Protein AF-T0K7I1-F1 (afdb_monomer_lite)

Organism: NCBI:txid1346791

pLDDT: mean 89.84, std 12.6, range [37.28, 98.0]

Structure (mmCIF, N/CA/C/O backbone):
data_AF-T0K7I1-F1
#
_entry.id   AF-T0K7I1-F1
#
loop_
_atom_site.group_PDB
_atom_site.id
_a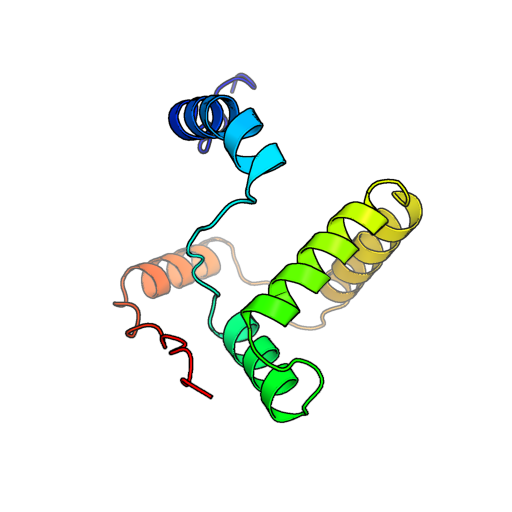tom_site.type_symbol
_atom_site.label_atom_id
_atom_site.label_alt_id
_atom_site.label_comp_id
_atom_site.label_asym_id
_atom_site.label_entity_id
_atom_site.label_seq_id
_atom_site.pdbx_PDB_ins_code
_atom_site.Cartn_x
_atom_site.Cartn_y
_atom_site.Cartn_z
_atom_site.occupancy
_atom_site.B_iso_or_equiv
_atom_site.auth_seq_id
_atom_site.auth_comp_id
_atom_site.auth_asym_id
_atom_site.auth_atom_id
_atom_site.pdbx_PDB_model_num
ATOM 1 N N . MET A 1 1 ? 28.008 14.633 -1.399 1.00 39.38 1 MET A N 1
ATOM 2 C CA . MET A 1 1 ? 26.620 14.216 -1.145 1.00 39.38 1 MET A CA 1
ATOM 3 C C . MET A 1 1 ? 26.509 14.017 0.352 1.00 39.38 1 MET A C 1
ATOM 5 O O . MET A 1 1 ? 27.076 13.060 0.856 1.00 39.38 1 MET A O 1
ATOM 9 N N . THR A 1 2 ? 25.978 15.000 1.071 1.00 37.28 2 THR A N 1
ATOM 10 C CA . THR A 1 2 ? 25.701 14.897 2.512 1.00 37.28 2 THR A CA 1
ATOM 11 C C . THR A 1 2 ? 24.356 14.201 2.698 1.00 37.28 2 THR A C 1
ATOM 13 O O . THR A 1 2 ? 23.436 14.483 1.940 1.00 37.28 2 THR A O 1
ATOM 16 N N . ASP A 1 3 ? 24.258 13.315 3.690 1.00 45.59 3 ASP A N 1
ATOM 17 C CA . ASP A 1 3 ? 23.094 12.468 4.033 1.00 45.59 3 ASP A CA 1
ATOM 18 C C . ASP A 1 3 ? 21.775 13.223 4.343 1.00 45.59 3 ASP A C 1
ATOM 20 O O . ASP A 1 3 ? 20.775 12.591 4.666 1.00 45.59 3 ASP A O 1
ATOM 24 N N . ASP A 1 4 ? 21.745 14.557 4.244 1.00 46.56 4 ASP A N 1
ATOM 25 C CA . ASP A 1 4 ? 20.649 15.417 4.726 1.00 46.56 4 ASP A CA 1
ATOM 26 C C . ASP A 1 4 ? 19.647 15.876 3.647 1.00 46.56 4 ASP A C 1
ATOM 28 O O . ASP A 1 4 ? 18.707 16.605 3.949 1.00 46.56 4 ASP A O 1
ATOM 32 N N . GLU A 1 5 ? 19.791 15.437 2.396 1.00 44.88 5 GLU A N 1
ATOM 33 C CA . GLU A 1 5 ? 18.790 15.679 1.346 1.00 44.88 5 GLU A CA 1
ATOM 34 C C . GLU A 1 5 ? 18.426 14.360 0.664 1.00 44.88 5 GLU A C 1
ATOM 36 O O . GLU A 1 5 ? 18.809 14.077 -0.473 1.00 44.88 5 GLU A O 1
ATOM 41 N N . LEU A 1 6 ? 17.669 13.520 1.376 1.00 48.34 6 LEU A N 1
ATOM 42 C CA . LEU A 1 6 ? 16.854 12.517 0.699 1.00 48.34 6 LEU A CA 1
ATOM 43 C C . LEU A 1 6 ? 15.823 13.278 -0.158 1.00 48.34 6 LEU A C 1
ATOM 45 O O . LEU A 1 6 ? 15.089 14.100 0.393 1.00 48.34 6 LEU A O 1
ATOM 49 N N . PRO A 1 7 ? 15.730 13.023 -1.476 1.00 51.91 7 PRO A N 1
ATOM 50 C CA . PRO A 1 7 ? 14.864 13.773 -2.397 1.00 51.91 7 PRO A CA 1
ATOM 51 C C . PRO A 1 7 ? 13.352 13.677 -2.099 1.00 51.91 7 PRO A C 1
ATOM 53 O O . PRO A 1 7 ? 12.570 14.350 -2.761 1.00 51.91 7 PRO A O 1
ATOM 56 N N . ASP A 1 8 ? 12.962 12.900 -1.082 1.00 60.72 8 ASP A N 1
ATOM 57 C CA . ASP A 1 8 ? 11.588 12.691 -0.615 1.00 60.72 8 ASP A CA 1
ATOM 58 C C . ASP A 1 8 ? 11.355 13.164 0.842 1.00 60.72 8 ASP A C 1
ATOM 60 O O . ASP A 1 8 ? 10.383 12.748 1.482 1.00 60.72 8 ASP A O 1
ATOM 64 N N . ASP A 1 9 ? 12.213 14.021 1.422 1.00 68.88 9 ASP A N 1
ATOM 65 C CA . ASP A 1 9 ? 11.909 14.605 2.737 1.00 68.88 9 ASP A CA 1
ATOM 66 C C . ASP A 1 9 ? 10.678 15.524 2.646 1.00 68.88 9 ASP A C 1
ATOM 68 O O . ASP A 1 9 ? 10.750 16.653 2.163 1.00 68.88 9 ASP A O 1
ATOM 72 N N . ASN A 1 10 ? 9.524 15.038 3.119 1.00 83.69 10 ASN A N 1
ATOM 73 C CA . ASN A 1 10 ? 8.268 15.792 3.145 1.00 83.69 10 ASN A CA 1
ATOM 74 C C . ASN A 1 10 ? 7.922 16.257 4.578 1.00 83.69 10 ASN A C 1
ATOM 76 O O . ASN A 1 10 ? 7.151 15.598 5.293 1.00 83.69 10 ASN A O 1
ATOM 80 N N . PRO A 1 11 ? 8.488 17.385 5.056 1.00 90.06 11 PRO A N 1
ATOM 81 C CA . PRO A 1 11 ? 8.257 17.878 6.416 1.00 90.06 11 PRO A CA 1
ATOM 82 C C . PRO A 1 11 ? 6.805 18.292 6.664 1.00 90.06 11 PRO A C 1
ATOM 84 O O . PRO A 1 11 ? 6.331 18.197 7.800 1.00 90.06 11 PRO A O 1
ATOM 87 N N . ALA A 1 12 ? 6.085 18.715 5.621 1.00 92.44 12 ALA A N 1
ATOM 88 C CA . ALA A 1 12 ? 4.680 19.095 5.719 1.00 92.44 12 ALA A CA 1
ATOM 89 C C . ALA A 1 12 ? 3.803 17.891 6.092 1.00 92.44 12 ALA A C 1
ATOM 91 O O . ALA A 1 12 ? 3.011 17.977 7.033 1.00 92.44 12 ALA A O 1
ATOM 92 N N . GLU A 1 13 ? 4.001 16.745 5.437 1.00 91.81 13 GLU A N 1
ATOM 93 C CA . GLU A 1 13 ? 3.278 15.511 5.770 1.00 91.81 13 GLU A CA 1
ATOM 94 C C . GLU A 1 13 ? 3.629 14.992 7.167 1.00 91.81 13 GLU A C 1
ATOM 96 O O . GLU A 1 13 ? 2.737 14.597 7.920 1.00 91.81 13 GLU A O 1
ATOM 101 N N . ARG A 1 14 ? 4.903 15.066 7.584 1.00 93.00 14 ARG A N 1
ATOM 102 C CA . ARG A 1 14 ? 5.288 14.691 8.959 1.00 93.00 14 ARG A CA 1
ATOM 103 C C . ARG A 1 14 ? 4.607 15.572 10.005 1.00 93.00 14 ARG A C 1
ATOM 105 O O . ARG A 1 14 ? 4.143 15.071 11.034 1.00 93.00 14 ARG A O 1
ATOM 112 N N . ALA A 1 15 ? 4.534 16.879 9.753 1.00 95.69 15 ALA A N 1
ATOM 113 C CA . ALA A 1 15 ? 3.840 17.815 10.629 1.00 95.69 15 ALA A CA 1
ATOM 114 C C . ALA A 1 15 ? 2.333 17.518 10.685 1.00 95.69 15 ALA A C 1
ATOM 116 O O . ALA A 1 15 ? 1.758 17.481 11.777 1.00 95.69 15 ALA A O 1
ATOM 117 N N . GLN A 1 16 ? 1.710 17.231 9.540 1.00 95.69 16 GLN A N 1
ATOM 118 C CA . GLN A 1 16 ? 0.304 16.842 9.464 1.00 95.69 16 GLN A CA 1
ATOM 119 C C . GLN A 1 16 ? 0.032 15.543 10.234 1.00 95.69 16 GLN A C 1
ATOM 121 O O . GLN A 1 16 ? -0.885 15.495 11.055 1.00 95.69 16 GLN A O 1
ATOM 126 N N . ALA A 1 17 ? 0.860 14.513 10.048 1.00 96.25 17 ALA A N 1
ATOM 127 C CA . ALA A 1 17 ? 0.742 13.248 10.767 1.00 96.25 17 ALA A CA 1
ATOM 128 C C . ALA A 1 17 ? 0.840 13.446 12.289 1.00 96.25 17 ALA A C 1
ATOM 130 O O . ALA A 1 17 ? 0.065 12.860 13.049 1.00 96.25 17 ALA A O 1
ATOM 131 N N . LYS A 1 18 ? 1.749 14.317 12.751 1.00 97.00 18 LYS A N 1
ATOM 132 C CA . LYS A 1 18 ? 1.856 14.679 14.172 1.00 97.00 18 LYS A CA 1
ATOM 133 C C . LYS A 1 18 ? 0.585 15.366 14.678 1.00 97.00 18 LYS A C 1
ATOM 135 O O . LYS A 1 18 ? 0.112 15.016 15.757 1.00 97.00 18 LYS A O 1
ATOM 140 N N . ALA A 1 19 ? 0.034 16.307 13.912 1.00 97.81 19 ALA A N 1
ATOM 141 C CA . ALA A 1 19 ? -1.167 17.053 14.286 1.00 97.81 19 ALA A CA 1
ATOM 142 C C . ALA A 1 19 ? -2.423 16.166 14.364 1.00 97.81 19 ALA A C 1
ATOM 144 O O . ALA A 1 19 ? -3.245 16.344 15.259 1.00 97.81 19 ALA A O 1
ATOM 145 N N . LEU A 1 20 ? -2.554 15.178 13.472 1.00 97.81 20 LEU A N 1
ATOM 146 C CA . LEU A 1 20 ? -3.721 14.289 13.409 1.00 97.81 20 LEU A CA 1
ATOM 147 C C . LEU A 1 20 ? -3.681 13.131 14.421 1.00 97.81 20 LEU A C 1
ATOM 149 O O . LEU A 1 20 ? -4.678 12.430 14.582 1.00 97.81 20 LEU A O 1
ATOM 153 N N . ARG A 1 21 ? -2.556 12.907 15.112 1.00 97.06 21 ARG A N 1
ATOM 154 C CA . ARG A 1 21 ? -2.305 11.667 15.867 1.00 97.06 21 ARG A CA 1
ATOM 155 C C . ARG A 1 21 ? -3.320 11.391 16.976 1.00 97.06 21 ARG A C 1
ATOM 157 O O . ARG A 1 21 ? -3.799 10.266 17.081 1.00 97.06 21 ARG A O 1
ATOM 164 N N . GLU A 1 22 ? -3.656 12.389 17.791 1.00 98.00 22 GLU A N 1
ATOM 165 C CA . GLU A 1 22 ? -4.614 12.206 18.894 1.00 98.00 22 GLU A CA 1
ATOM 166 C C . GLU A 1 22 ? -6.043 12.000 18.380 1.00 98.00 22 GLU A C 1
ATOM 168 O O . GLU A 1 22 ? -6.757 11.121 18.859 1.00 98.00 22 GLU A O 1
ATOM 173 N N . GLN A 1 23 ? -6.437 12.730 17.333 1.00 97.81 23 GLN A N 1
ATOM 174 C CA . GLN A 1 23 ? -7.728 12.523 16.679 1.00 97.81 23 GLN A CA 1
ATOM 175 C C . GLN A 1 23 ? -7.826 11.118 16.067 1.00 97.81 23 GLN A C 1
ATOM 177 O O . GLN A 1 23 ? -8.833 10.435 16.250 1.00 97.81 23 GLN A O 1
ATOM 182 N N . ALA A 1 24 ? -6.770 10.661 15.389 1.00 97.25 24 ALA A N 1
ATOM 183 C CA . ALA A 1 24 ? -6.719 9.336 14.781 1.00 97.25 24 ALA A CA 1
ATOM 184 C C . ALA A 1 24 ? -6.760 8.210 15.825 1.00 97.25 24 ALA A C 1
ATOM 186 O O . ALA A 1 24 ? -7.407 7.191 15.597 1.00 97.25 24 ALA A O 1
ATOM 187 N N . ARG A 1 25 ? -6.129 8.393 16.992 1.00 96.62 25 ARG A N 1
ATOM 188 C CA . ARG A 1 25 ? -6.222 7.439 18.114 1.00 96.62 25 ARG A CA 1
ATOM 189 C C . ARG A 1 25 ? -7.645 7.300 18.643 1.00 96.62 25 ARG A C 1
ATOM 191 O O . ARG A 1 25 ? -8.048 6.198 18.994 1.00 96.62 25 ARG A O 1
ATOM 198 N N . ALA A 1 26 ? -8.391 8.400 18.700 1.00 97.44 26 ALA A N 1
ATOM 199 C CA . ALA A 1 26 ? -9.754 8.401 19.220 1.00 97.44 26 ALA A CA 1
ATOM 200 C C . ALA A 1 26 ? -10.792 7.895 18.203 1.00 97.44 26 ALA A C 1
ATOM 202 O O . ALA A 1 26 ? -11.746 7.224 18.590 1.00 97.44 26 ALA A O 1
ATOM 203 N N . GLY A 1 27 ? -10.633 8.235 16.920 1.00 95.06 27 GLY A N 1
ATOM 204 C CA . GLY A 1 27 ? -11.679 8.052 15.903 1.00 95.06 27 GLY A CA 1
ATOM 205 C C . GLY A 1 27 ? -11.266 7.292 14.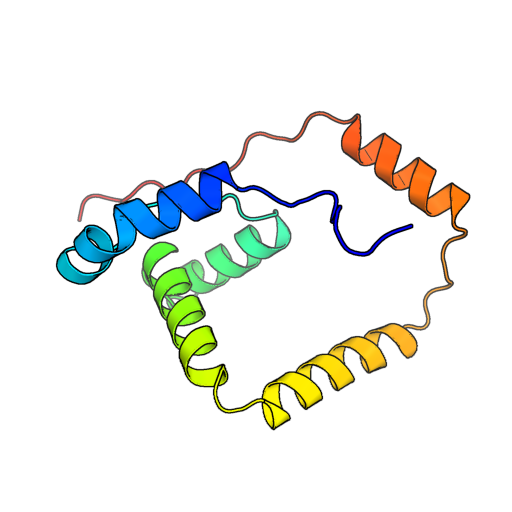643 1.00 95.06 27 GLY A C 1
ATOM 206 O O . GLY A 1 27 ? -12.072 7.176 13.721 1.00 95.06 27 GLY A O 1
ATOM 207 N N . GLY A 1 28 ? -10.032 6.791 14.577 1.00 94.12 28 GLY A N 1
ATOM 208 C CA . GLY A 1 28 ? -9.451 6.238 13.356 1.00 94.12 28 GLY A CA 1
ATOM 209 C C . GLY A 1 28 ? -9.041 7.315 12.343 1.00 94.12 28 GLY A C 1
ATOM 210 O O . GLY A 1 28 ? -9.303 8.506 12.515 1.00 94.12 28 GLY A O 1
ATOM 211 N N . LEU A 1 29 ? -8.377 6.888 11.267 1.00 94.69 29 LEU A N 1
ATOM 212 C CA . LEU A 1 29 ? -7.930 7.747 10.168 1.00 94.69 29 LEU A CA 1
ATOM 213 C C . LEU A 1 29 ? -8.641 7.339 8.875 1.00 94.69 29 LEU A C 1
ATOM 215 O O . LEU A 1 29 ? -8.636 6.166 8.507 1.00 94.69 29 LEU A O 1
ATOM 219 N N . ARG A 1 30 ? -9.226 8.311 8.171 1.00 92.88 30 ARG A N 1
ATOM 220 C CA . ARG A 1 30 ? -9.727 8.131 6.803 1.00 92.88 30 ARG A CA 1
ATOM 221 C C . ARG A 1 30 ? -8.783 8.818 5.834 1.00 92.88 30 ARG A C 1
ATOM 223 O O . ARG A 1 30 ? -8.405 9.963 6.061 1.00 92.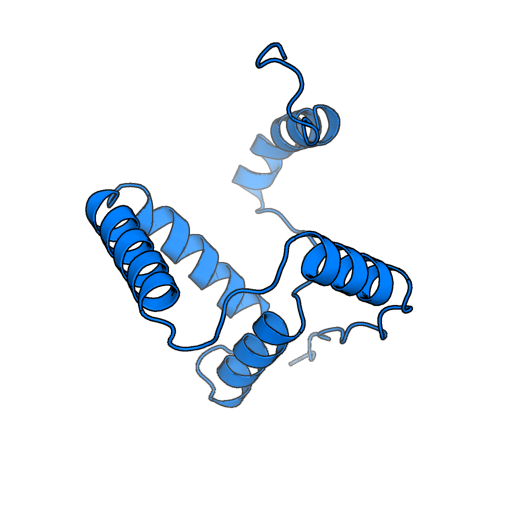88 30 ARG A O 1
ATOM 230 N N . PHE A 1 31 ? -8.447 8.122 4.762 1.00 91.75 31 PHE A N 1
ATOM 231 C CA . PHE A 1 31 ? -7.642 8.636 3.667 1.00 91.75 31 PHE A CA 1
ATOM 232 C C . PHE A 1 31 ? -7.989 7.873 2.389 1.00 91.75 31 PHE A C 1
ATOM 234 O O . PHE A 1 31 ? -8.615 6.812 2.441 1.00 91.75 31 PHE A O 1
ATOM 241 N N . GLU A 1 32 ? -7.585 8.426 1.255 1.00 89.62 32 GLU A N 1
ATOM 242 C CA . GLU A 1 32 ? -7.697 7.781 -0.047 1.00 89.62 32 GLU A CA 1
ATOM 243 C C . GLU A 1 32 ? -6.304 7.349 -0.502 1.00 89.62 32 GLU A C 1
ATOM 245 O O . GLU A 1 32 ? -5.326 8.071 -0.309 1.00 89.62 32 GLU A O 1
ATOM 250 N N . ALA A 1 33 ? -6.213 6.162 -1.094 1.00 88.38 33 ALA A N 1
ATOM 251 C CA . ALA A 1 33 ? -4.976 5.637 -1.649 1.00 88.38 33 ALA A CA 1
ATOM 252 C C . ALA A 1 33 ? -5.218 5.160 -3.078 1.00 88.38 33 ALA A C 1
ATOM 254 O O . ALA A 1 33 ? -6.203 4.477 -3.362 1.00 88.38 33 ALA A O 1
ATOM 255 N N . TYR A 1 34 ? -4.292 5.502 -3.969 1.00 90.00 34 TYR A N 1
ATOM 256 C CA . TYR A 1 34 ? -4.253 4.947 -5.313 1.00 90.00 34 TYR A CA 1
ATOM 257 C C . TYR A 1 34 ? -3.472 3.631 -5.301 1.00 90.00 34 TYR A C 1
ATOM 259 O O . TYR A 1 34 ? -2.334 3.583 -4.832 1.00 90.00 34 TYR A O 1
ATOM 267 N N . LEU A 1 35 ? -4.071 2.576 -5.853 1.00 91.62 35 LEU A N 1
ATOM 268 C CA . LEU A 1 35 ? -3.407 1.292 -6.051 1.00 91.62 35 LEU A CA 1
ATOM 269 C C . LEU A 1 35 ? -2.982 1.145 -7.518 1.00 91.62 35 LEU A C 1
ATOM 271 O O . LEU A 1 35 ? -3.824 1.284 -8.407 1.00 91.62 35 LEU A O 1
ATOM 275 N N . PRO A 1 36 ? -1.706 0.820 -7.799 1.00 91.81 36 PRO A N 1
ATOM 276 C CA . PRO A 1 36 ? -1.281 0.413 -9.132 1.00 91.81 36 PRO A CA 1
ATOM 277 C C . PRO A 1 36 ? -2.110 -0.765 -9.655 1.00 91.81 36 PRO A C 1
ATOM 279 O O . PRO A 1 36 ? -2.543 -1.614 -8.876 1.00 91.81 36 PRO A O 1
ATOM 282 N N . GLY A 1 37 ? -2.270 -0.854 -10.979 1.00 93.38 37 GLY A N 1
ATOM 283 C CA . GLY A 1 37 ? -3.183 -1.809 -11.619 1.00 93.38 37 GLY A CA 1
ATOM 284 C C . GLY A 1 37 ? -3.020 -3.262 -11.162 1.00 93.38 37 GLY A C 1
ATOM 285 O O . GLY A 1 37 ? -4.017 -3.927 -10.915 1.00 93.38 37 GLY A O 1
ATOM 286 N N . SER A 1 38 ? -1.790 -3.741 -10.951 1.00 94.31 38 SER A N 1
ATOM 287 C CA . SER A 1 38 ? -1.544 -5.105 -10.456 1.00 94.31 38 SER A CA 1
ATOM 288 C C . SER A 1 38 ? -2.021 -5.334 -9.017 1.00 94.31 38 SER A C 1
ATOM 290 O O . SER A 1 38 ? -2.490 -6.422 -8.692 1.00 94.31 38 SER A O 1
ATOM 292 N N . MET A 1 39 ? -1.916 -4.324 -8.150 1.00 94.94 39 MET A N 1
ATOM 293 C CA . MET A 1 39 ? -2.421 -4.397 -6.776 1.00 94.94 39 MET A CA 1
ATOM 294 C C . MET A 1 39 ? -3.946 -4.296 -6.753 1.00 94.94 39 MET A C 1
ATOM 296 O O . MET A 1 39 ? -4.590 -5.041 -6.020 1.00 94.94 39 MET A O 1
ATOM 300 N N . ALA A 1 40 ? -4.514 -3.405 -7.572 1.00 95.12 40 ALA A N 1
ATOM 301 C CA . ALA A 1 40 ? -5.959 -3.253 -7.708 1.00 95.12 40 ALA A CA 1
ATOM 302 C C . ALA A 1 40 ? -6.613 -4.545 -8.226 1.00 95.12 40 ALA A C 1
ATOM 304 O O . ALA A 1 40 ? -7.566 -5.024 -7.618 1.00 95.12 40 ALA A O 1
ATOM 305 N N . ASP A 1 41 ? -6.059 -5.146 -9.283 1.00 97.12 41 ASP A N 1
ATOM 306 C CA . ASP A 1 41 ? -6.522 -6.417 -9.852 1.00 97.12 41 ASP A CA 1
ATOM 307 C C . ASP A 1 41 ? -6.490 -7.551 -8.819 1.00 97.12 41 ASP A C 1
ATOM 309 O O . ASP A 1 41 ? -7.502 -8.207 -8.561 1.00 97.12 41 ASP A O 1
ATOM 313 N N . TRP A 1 42 ? -5.354 -7.724 -8.134 1.00 96.31 42 TRP A N 1
ATOM 314 C CA . TRP A 1 42 ? -5.230 -8.744 -7.096 1.00 96.31 42 TRP A CA 1
ATOM 315 C C . TRP A 1 42 ? -6.263 -8.564 -5.977 1.00 96.31 42 TRP A C 1
ATOM 317 O O . TRP A 1 42 ? -6.853 -9.553 -5.528 1.00 96.31 42 TRP A O 1
ATOM 327 N N . LEU A 1 43 ? -6.481 -7.318 -5.539 1.00 95.75 43 LEU A N 1
ATOM 328 C CA . LEU A 1 43 ? -7.397 -6.976 -4.454 1.00 95.75 43 LEU A CA 1
ATOM 329 C C . LEU A 1 43 ? -8.853 -7.258 -4.832 1.00 95.75 43 LEU A C 1
ATOM 331 O O . LEU A 1 43 ? -9.565 -7.912 -4.068 1.00 95.75 43 LEU A O 1
ATOM 335 N N . LEU A 1 44 ? -9.277 -6.823 -6.023 1.00 96.06 44 LEU A N 1
ATOM 336 C CA . LEU A 1 44 ? -10.617 -7.092 -6.550 1.00 96.06 44 LEU A CA 1
ATOM 337 C C . LEU A 1 44 ? -10.865 -8.597 -6.655 1.00 96.06 44 LEU A C 1
ATOM 339 O O . LEU A 1 44 ? -11.896 -9.085 -6.197 1.00 96.06 44 LEU A O 1
ATOM 343 N N . ALA A 1 45 ? -9.871 -9.355 -7.112 1.00 97.56 45 ALA A N 1
ATOM 344 C CA . ALA A 1 45 ? -9.973 -10.802 -7.199 1.00 97.56 45 ALA A CA 1
ATOM 345 C C . ALA A 1 45 ? -10.091 -11.492 -5.817 1.00 97.56 45 ALA A C 1
ATOM 347 O O . ALA A 1 45 ? -10.553 -12.631 -5.738 1.00 97.56 45 ALA A O 1
ATOM 348 N N . GLN A 1 46 ? -9.668 -10.866 -4.709 1.00 96.56 46 GLN A N 1
ATOM 349 C CA . GLN A 1 46 ? -9.935 -11.399 -3.362 1.00 96.56 46 GLN A CA 1
ATOM 350 C C . GLN A 1 46 ? -11.386 -11.161 -2.933 1.00 96.56 46 GLN A C 1
ATOM 352 O O . GLN A 1 46 ? -11.994 -12.039 -2.315 1.00 96.56 46 GLN A O 1
ATOM 357 N N . VAL A 1 47 ? -11.940 -9.999 -3.287 1.00 96.06 47 VAL A N 1
ATOM 358 C CA . VAL A 1 47 ? -13.342 -9.655 -3.021 1.00 96.06 47 VAL A CA 1
ATOM 359 C C . VAL A 1 47 ? -14.277 -10.554 -3.831 1.00 96.06 47 VAL A C 1
ATOM 361 O O . VAL A 1 47 ? -15.195 -11.144 -3.270 1.00 96.06 47 VAL A O 1
ATOM 364 N N . GLU A 1 48 ? -13.996 -10.765 -5.120 1.00 97.00 48 GLU A N 1
ATOM 365 C CA . GLU A 1 48 ? -14.769 -11.672 -5.983 1.00 97.00 48 GLU A CA 1
ATOM 366 C C . GLU A 1 48 ? -14.818 -13.111 -5.450 1.00 97.00 48 GLU A C 1
ATOM 368 O O . GLU A 1 48 ? -15.837 -13.790 -5.555 1.00 97.00 48 GLU A O 1
ATOM 373 N N . ARG A 1 49 ? -13.727 -13.578 -4.831 1.00 97.06 49 ARG A N 1
ATOM 374 C CA . ARG A 1 49 ? -13.645 -14.911 -4.209 1.00 97.06 49 ARG A CA 1
ATOM 375 C C . ARG A 1 49 ? -14.324 -14.986 -2.838 1.00 97.06 49 ARG A C 1
ATOM 377 O O . ARG A 1 49 ? -14.294 -16.044 -2.213 1.00 97.06 49 ARG A O 1
ATOM 384 N N . GLY A 1 50 ? -14.893 -13.884 -2.349 1.00 95.75 50 GLY A N 1
ATOM 385 C CA . GLY A 1 50 ? -15.532 -13.798 -1.037 1.00 95.75 50 GLY A CA 1
ATOM 386 C C . GLY A 1 50 ? -14.556 -13.870 0.138 1.00 95.75 50 GLY A C 1
ATOM 387 O O . GLY A 1 50 ? -14.981 -14.136 1.258 1.00 95.75 50 GLY A O 1
ATOM 388 N N . ARG A 1 51 ? -13.249 -13.660 -0.092 1.00 95.12 51 ARG A N 1
ATOM 389 C CA . ARG A 1 51 ? -12.248 -13.624 0.989 1.00 95.12 51 ARG A CA 1
ATOM 390 C C . ARG A 1 51 ? -12.366 -12.348 1.821 1.00 95.12 51 ARG A C 1
ATOM 392 O O . ARG A 1 51 ? -12.097 -12.388 3.016 1.00 95.12 51 ARG A O 1
ATOM 399 N N . PHE A 1 52 ? -12.760 -11.255 1.177 1.00 95.12 52 PHE A N 1
ATOM 400 C CA . PHE A 1 52 ? -13.096 -9.984 1.808 1.00 95.12 52 PHE A CA 1
ATOM 401 C C . PHE A 1 52 ? -14.442 -9.504 1.266 1.00 95.12 52 PHE A C 1
ATOM 403 O O . PHE A 1 52 ? -14.773 -9.747 0.105 1.00 95.12 52 PHE A O 1
ATOM 410 N N . ALA A 1 53 ? -15.217 -8.820 2.094 1.00 93.81 53 ALA A N 1
ATOM 411 C CA . ALA A 1 53 ? -16.489 -8.218 1.737 1.00 93.81 53 ALA A CA 1
ATOM 412 C C . ALA A 1 53 ? -16.316 -6.974 0.853 1.00 93.81 53 ALA A C 1
ATOM 414 O O . ALA A 1 53 ? -17.168 -6.719 0.001 1.00 93.81 53 ALA A O 1
ATOM 415 N N . ASP A 1 54 ? -15.241 -6.205 1.058 1.00 94.25 54 ASP A N 1
ATOM 416 C CA . ASP A 1 54 ? -14.879 -5.035 0.257 1.00 94.25 54 ASP A CA 1
ATOM 417 C C . ASP A 1 54 ? -13.362 -4.717 0.339 1.00 94.25 54 ASP A C 1
ATOM 419 O O . ASP A 1 54 ? -12.641 -5.290 1.165 1.00 94.25 54 ASP A O 1
ATOM 423 N N . PRO A 1 55 ? -12.841 -3.799 -0.503 1.00 93.50 55 PRO A N 1
ATOM 424 C CA . PRO A 1 55 ? -11.438 -3.386 -0.457 1.00 93.50 55 PRO A CA 1
ATOM 425 C C . PRO A 1 55 ? -10.997 -2.741 0.868 1.00 93.50 55 PRO A C 1
ATOM 427 O O . PRO A 1 55 ? -9.822 -2.829 1.216 1.00 93.50 55 PRO A O 1
ATOM 430 N N . SER A 1 56 ? -11.900 -2.089 1.612 1.00 91.81 56 SER A N 1
ATOM 431 C CA . SER A 1 56 ? -11.554 -1.446 2.890 1.00 91.81 56 SER A CA 1
ATOM 432 C C . SER A 1 56 ? -11.247 -2.485 3.969 1.00 91.81 56 SER A C 1
ATOM 434 O O . SER A 1 56 ? -10.282 -2.315 4.711 1.00 91.81 56 SER A O 1
ATOM 436 N N . GLU A 1 57 ? -12.018 -3.575 4.034 1.00 93.62 57 GLU A N 1
ATOM 437 C CA . GLU A 1 57 ? -11.739 -4.709 4.927 1.00 93.62 57 GLU A CA 1
ATOM 438 C C . GLU A 1 57 ? -10.383 -5.347 4.608 1.00 93.62 57 GLU A C 1
ATOM 440 O O . GLU A 1 57 ? -9.571 -5.590 5.503 1.00 93.62 57 GLU A O 1
ATOM 445 N N . ALA A 1 58 ? -10.110 -5.568 3.323 1.00 93.75 58 ALA A N 1
ATOM 446 C CA . ALA A 1 58 ? -8.849 -6.140 2.878 1.00 93.75 58 ALA A CA 1
ATOM 447 C C . ALA A 1 58 ? -7.648 -5.270 3.289 1.00 93.75 58 ALA A C 1
ATOM 449 O O . ALA A 1 58 ? -6.678 -5.777 3.852 1.00 93.75 58 ALA A O 1
ATOM 450 N N . VAL A 1 59 ? -7.724 -3.952 3.063 1.00 91.94 59 VAL A N 1
ATOM 451 C CA . VAL A 1 59 ? -6.668 -3.007 3.463 1.00 91.94 59 VAL A CA 1
ATOM 452 C C . VAL A 1 59 ? -6.495 -2.978 4.980 1.00 91.94 59 VAL A C 1
ATOM 454 O O . VAL A 1 59 ? -5.359 -2.997 5.450 1.00 91.94 59 VAL A O 1
ATOM 457 N N . PHE A 1 60 ? -7.586 -2.984 5.752 1.00 91.38 60 PHE A N 1
ATOM 458 C CA . PHE A 1 60 ? -7.520 -3.043 7.214 1.00 91.38 60 PHE A CA 1
ATOM 459 C C . PHE A 1 60 ? -6.720 -4.263 7.697 1.00 91.38 60 PHE A C 1
ATOM 461 O O . PHE A 1 60 ? -5.788 -4.113 8.488 1.00 91.38 60 PHE A O 1
ATOM 468 N N . LEU A 1 61 ? -7.020 -5.452 7.166 1.00 93.69 61 LEU A N 1
ATOM 469 C CA . LEU A 1 61 ? -6.327 -6.688 7.538 1.00 93.69 61 LEU A CA 1
ATOM 470 C C . LEU A 1 61 ? -4.869 -6.720 7.061 1.00 93.69 61 LEU A C 1
ATOM 472 O O . LEU A 1 61 ? -4.006 -7.233 7.769 1.00 93.69 61 LEU A O 1
ATOM 476 N N . ILE A 1 62 ? -4.565 -6.143 5.896 1.00 92.81 62 ILE A N 1
ATOM 477 C CA . ILE A 1 62 ? -3.184 -6.019 5.402 1.00 92.81 62 ILE A CA 1
ATOM 478 C C . ILE A 1 62 ? -2.357 -5.104 6.316 1.00 92.81 62 ILE A C 1
ATOM 480 O O . ILE A 1 62 ? -1.231 -5.457 6.668 1.00 92.81 62 ILE A O 1
ATOM 484 N N . VAL A 1 63 ? -2.908 -3.957 6.733 1.00 93.81 63 VAL A N 1
ATOM 485 C CA . VAL A 1 63 ? -2.239 -3.036 7.669 1.00 93.81 63 VAL A CA 1
ATOM 486 C C . VAL A 1 63 ? -2.039 -3.700 9.028 1.00 93.81 63 VAL A C 1
ATOM 488 O O . VAL A 1 63 ? -0.954 -3.603 9.598 1.00 93.81 63 VAL A O 1
ATOM 491 N N . GLN A 1 64 ? -3.046 -4.417 9.530 1.00 94.00 64 GLN A N 1
ATOM 492 C CA . GLN A 1 64 ? -2.920 -5.170 10.773 1.00 94.00 64 GLN A CA 1
ATOM 493 C C . GLN A 1 64 ? -1.804 -6.218 10.684 1.00 94.00 64 GLN A C 1
ATOM 495 O O . GLN A 1 64 ? -0.927 -6.244 11.544 1.00 94.00 64 GLN A O 1
ATOM 500 N N . ASN A 1 65 ? -1.783 -7.020 9.616 1.00 93.06 65 ASN A N 1
ATOM 501 C CA . ASN A 1 65 ? -0.736 -8.013 9.396 1.00 93.06 65 ASN A CA 1
ATOM 502 C C . ASN A 1 65 ? 0.659 -7.367 9.338 1.00 93.06 65 ASN A C 1
ATOM 504 O O . ASN A 1 65 ? 1.619 -7.920 9.863 1.00 93.06 65 ASN A O 1
ATOM 508 N N . PHE A 1 66 ? 0.783 -6.181 8.734 1.00 91.44 66 PHE A N 1
ATOM 509 C CA . PHE A 1 66 ? 2.051 -5.452 8.712 1.00 91.44 66 PHE A CA 1
ATOM 510 C C . PHE A 1 66 ? 2.523 -5.062 10.122 1.00 91.44 66 PHE A C 1
ATOM 512 O O . PHE A 1 66 ? 3.683 -5.298 10.454 1.00 91.44 66 PHE A O 1
ATOM 519 N N . ILE A 1 67 ? 1.625 -4.531 10.962 1.00 93.56 67 ILE A N 1
ATOM 520 C CA . ILE A 1 67 ? 1.919 -4.191 12.366 1.00 93.56 67 ILE A CA 1
ATOM 521 C C . ILE A 1 67 ? 2.336 -5.444 13.146 1.00 93.56 67 ILE A C 1
ATOM 523 O O . ILE A 1 67 ? 3.339 -5.434 13.855 1.00 93.56 67 ILE A O 1
ATOM 527 N N . GLU A 1 68 ? 1.593 -6.540 12.993 1.00 94.44 68 GLU A N 1
ATOM 528 C CA . GLU A 1 68 ? 1.877 -7.809 13.671 1.00 94.44 68 GLU A CA 1
ATOM 529 C C . GLU A 1 68 ? 3.217 -8.417 13.236 1.00 94.44 68 GLU A C 1
ATOM 531 O O . GLU A 1 68 ? 3.875 -9.080 14.033 1.00 94.44 68 GLU A O 1
ATOM 536 N N . MET A 1 69 ? 3.667 -8.146 12.007 1.00 93.62 69 MET A N 1
ATOM 537 C CA . MET A 1 69 ? 4.974 -8.572 11.506 1.00 93.62 69 MET A CA 1
ATOM 538 C C . MET A 1 69 ? 6.149 -7.716 12.002 1.00 93.62 69 MET A C 1
ATOM 540 O O . MET A 1 69 ? 7.279 -8.195 11.931 1.00 93.62 69 MET A O 1
ATOM 544 N N . GLU A 1 70 ? 5.952 -6.477 12.474 1.00 93.06 70 GLU A N 1
ATOM 545 C CA . GLU A 1 70 ? 7.045 -5.592 12.930 1.00 93.06 70 GLU A CA 1
ATOM 546 C C . GLU A 1 70 ? 8.004 -6.198 13.975 1.00 93.06 70 GLU A C 1
ATOM 548 O O . GLU A 1 70 ? 9.215 -5.965 13.849 1.00 93.06 70 GLU A O 1
ATOM 553 N N . PRO A 1 71 ? 7.542 -6.957 14.993 1.00 95.12 71 PRO A N 1
ATOM 554 C CA . PRO A 1 71 ? 8.443 -7.620 15.936 1.00 95.12 71 PRO A CA 1
ATOM 555 C C . PRO A 1 71 ? 9.179 -8.829 15.334 1.00 95.12 71 PRO A C 1
ATOM 557 O O . PRO A 1 71 ? 10.196 -9.249 15.882 1.00 95.12 71 PRO A O 1
ATOM 560 N N . HIS A 1 72 ? 8.710 -9.381 14.212 1.00 95.19 72 HIS A N 1
ATOM 561 C CA . HIS A 1 72 ? 9.250 -10.587 13.574 1.00 95.19 72 HIS A CA 1
ATOM 562 C C . HIS A 1 72 ? 10.222 -10.244 12.438 1.00 95.19 72 HIS A C 1
ATOM 564 O O . HIS A 1 72 ? 9.997 -10.556 11.265 1.00 95.19 72 HIS A O 1
ATOM 570 N N . ARG A 1 73 ? 11.310 -9.546 12.785 1.00 92.38 73 ARG A N 1
ATOM 571 C CA . ARG A 1 73 ? 12.305 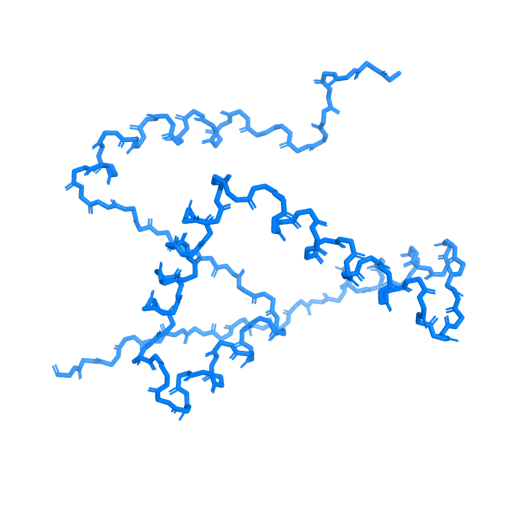-9.054 11.813 1.00 92.38 73 ARG A CA 1
ATOM 572 C C . ARG A 1 73 ? 13.003 -10.170 11.047 1.00 92.38 73 ARG A C 1
ATOM 574 O O . ARG A 1 73 ? 13.244 -10.024 9.857 1.00 92.38 73 ARG A O 1
ATOM 581 N N . ASP A 1 74 ? 13.232 -11.303 11.691 1.00 96.56 74 ASP A N 1
ATOM 582 C CA . ASP A 1 74 ? 13.778 -12.505 11.067 1.00 96.56 74 ASP A CA 1
ATOM 583 C C . ASP A 1 74 ? 12.910 -13.011 9.901 1.00 96.56 74 ASP A C 1
ATOM 585 O O . ASP A 1 74 ? 13.437 -13.356 8.842 1.00 96.56 74 ASP A O 1
ATOM 589 N N . LEU A 1 75 ? 11.582 -12.994 10.061 1.00 95.81 75 LEU A N 1
ATOM 590 C CA . LEU A 1 75 ? 10.644 -13.380 9.005 1.00 95.81 75 LEU A CA 1
ATOM 591 C C . LEU A 1 75 ? 10.597 -12.349 7.874 1.00 95.81 75 LEU A C 1
ATOM 593 O O . LEU A 1 75 ? 10.521 -12.730 6.705 1.00 95.81 75 LEU A O 1
ATOM 597 N N . GLN A 1 76 ? 10.656 -11.055 8.202 1.00 93.81 76 GLN A N 1
ATOM 598 C CA . GLN A 1 76 ? 10.726 -9.988 7.197 1.00 93.81 76 GLN A CA 1
ATOM 599 C C . GLN A 1 76 ? 12.000 -10.103 6.354 1.00 93.81 76 GLN A C 1
ATOM 601 O O . GLN A 1 76 ? 11.933 -10.063 5.124 1.00 93.81 76 GLN A O 1
ATOM 606 N N . ASP A 1 77 ? 13.140 -10.312 7.010 1.00 95.69 77 ASP A N 1
ATOM 607 C CA . ASP A 1 77 ? 14.439 -10.453 6.360 1.00 95.69 77 ASP A CA 1
ATOM 608 C C . ASP A 1 77 ? 14.493 -11.706 5.485 1.00 95.69 77 ASP A C 1
ATOM 610 O O . ASP A 1 77 ? 15.007 -11.666 4.368 1.00 95.69 77 ASP A O 1
ATOM 614 N N . GLU A 1 78 ? 13.937 -12.824 5.958 1.00 96.94 78 GLU A N 1
ATOM 615 C CA . GLU A 1 78 ? 13.841 -14.051 5.166 1.00 96.94 78 GLU A CA 1
ATOM 616 C C . GLU A 1 78 ? 12.921 -13.882 3.953 1.00 96.94 78 GLU A C 1
ATOM 618 O O . GLU A 1 78 ? 13.269 -14.315 2.852 1.00 96.94 78 GLU A O 1
ATOM 623 N N . LEU A 1 79 ? 11.771 -13.220 4.107 1.00 95.69 79 LEU A N 1
ATOM 624 C CA . LEU A 1 79 ? 10.885 -12.930 2.982 1.00 95.69 79 LEU A CA 1
ATOM 625 C C . LEU A 1 79 ? 11.585 -12.044 1.945 1.00 95.69 79 LEU A C 1
ATOM 627 O O . LEU A 1 79 ? 11.560 -12.360 0.753 1.00 95.69 79 LEU A O 1
ATOM 631 N N . LEU A 1 80 ? 12.250 -10.974 2.388 1.00 95.50 80 LEU A N 1
ATOM 632 C CA . LEU A 1 80 ? 13.017 -10.091 1.515 1.00 95.50 80 LEU A CA 1
ATOM 633 C C . LEU A 1 80 ? 14.126 -10.860 0.791 1.00 95.50 80 LEU A C 1
ATOM 635 O O . LEU A 1 80 ? 14.251 -10.755 -0.429 1.00 95.50 80 LEU A O 1
ATOM 639 N N . ARG A 1 81 ? 14.887 -11.685 1.518 1.00 97.69 81 ARG A N 1
ATOM 640 C CA . ARG A 1 81 ? 15.941 -12.537 0.954 1.00 97.69 81 ARG A CA 1
ATOM 641 C C . ARG A 1 81 ? 15.399 -13.439 -0.149 1.00 97.69 81 ARG A C 1
ATOM 643 O O . ARG A 1 81 ? 15.994 -13.493 -1.220 1.00 97.69 81 ARG A O 1
ATOM 650 N N . ARG A 1 82 ? 14.258 -14.102 0.068 1.00 97.94 82 ARG A N 1
ATOM 651 C CA . ARG A 1 82 ? 13.622 -14.962 -0.947 1.00 97.94 82 ARG A CA 1
ATOM 652 C C . ARG A 1 82 ? 13.169 -14.186 -2.173 1.00 97.94 82 ARG A C 1
ATOM 654 O O . ARG A 1 82 ? 13.355 -14.663 -3.288 1.00 97.94 82 ARG A O 1
ATOM 661 N N . ILE A 1 83 ? 12.591 -13.001 -1.980 1.00 96.44 83 ILE A N 1
ATOM 662 C CA . ILE A 1 83 ? 12.179 -12.134 -3.089 1.00 96.44 83 ILE A CA 1
ATOM 663 C C . ILE A 1 83 ? 13.402 -11.728 -3.915 1.00 96.44 83 ILE A C 1
ATOM 665 O O . ILE A 1 83 ? 13.371 -11.853 -5.135 1.00 96.44 83 ILE A O 1
ATOM 669 N N . LEU A 1 84 ? 14.479 -11.277 -3.266 1.00 96.62 84 LEU A N 1
ATOM 670 C CA . LEU A 1 84 ? 15.715 -10.887 -3.945 1.00 96.62 84 LEU A CA 1
ATOM 671 C C . LEU A 1 84 ? 16.356 -12.070 -4.671 1.00 96.62 84 LEU A C 1
ATOM 673 O O . LEU A 1 84 ? 16.709 -11.938 -5.839 1.00 96.62 84 LEU A O 1
ATOM 677 N N . GLN A 1 85 ? 16.440 -13.232 -4.024 1.00 97.31 85 GLN A N 1
ATOM 678 C CA . GLN A 1 85 ? 16.995 -14.437 -4.633 1.00 97.31 85 GLN A CA 1
ATOM 679 C C . GLN A 1 85 ? 16.194 -14.856 -5.871 1.00 97.31 85 GLN A C 1
ATOM 681 O O . GLN A 1 85 ? 16.776 -15.062 -6.927 1.00 97.31 85 GLN A O 1
ATOM 686 N N . ALA A 1 86 ? 14.859 -14.848 -5.800 1.00 96.62 86 ALA A N 1
ATOM 687 C CA . ALA A 1 86 ? 14.007 -15.138 -6.953 1.00 96.62 86 ALA A CA 1
ATOM 688 C C . ALA A 1 86 ? 14.189 -14.143 -8.117 1.00 96.62 86 ALA A C 1
ATOM 690 O O . ALA A 1 86 ? 13.927 -14.494 -9.264 1.00 96.62 86 ALA A O 1
ATOM 691 N N . ARG A 1 87 ? 14.614 -12.900 -7.843 1.00 93.00 87 ARG A N 1
ATOM 692 C CA . ARG A 1 87 ? 14.955 -11.911 -8.880 1.00 93.00 87 ARG A CA 1
ATOM 693 C C . ARG A 1 87 ? 16.352 -12.118 -9.453 1.00 93.00 87 ARG A C 1
ATOM 695 O O . ARG A 1 87 ? 16.536 -11.873 -10.637 1.00 93.00 87 ARG A O 1
ATOM 702 N N . ILE A 1 88 ? 17.311 -12.546 -8.634 1.00 93.81 88 ILE A N 1
ATOM 703 C CA . ILE A 1 88 ? 18.665 -12.908 -9.076 1.00 93.81 88 ILE A CA 1
ATOM 704 C C . ILE A 1 88 ? 18.615 -14.152 -9.967 1.00 93.81 88 ILE A C 1
ATOM 706 O O . ILE A 1 88 ? 19.273 -14.191 -11.001 1.00 93.81 88 ILE A O 1
ATOM 710 N N . ASP A 1 89 ? 17.796 -15.131 -9.587 1.00 95.38 89 ASP A N 1
ATOM 711 C CA . ASP A 1 89 ? 17.614 -16.386 -10.319 1.00 95.38 89 ASP A CA 1
ATOM 712 C C . ASP A 1 89 ? 16.698 -16.237 -11.549 1.00 95.38 89 ASP A C 1
ATOM 714 O O . ASP A 1 89 ? 16.439 -17.215 -12.253 1.00 95.38 89 ASP A O 1
ATOM 718 N N . ASP A 1 90 ? 16.181 -15.032 -11.818 1.00 94.12 90 ASP A N 1
ATOM 719 C CA . ASP A 1 90 ? 15.349 -14.761 -12.987 1.00 94.12 90 ASP A CA 1
ATOM 720 C C . ASP A 1 90 ? 16.193 -14.926 -14.267 1.00 94.12 90 ASP A C 1
ATOM 722 O O . ASP A 1 90 ? 17.155 -14.185 -14.471 1.00 94.12 90 ASP A O 1
ATOM 726 N N . PRO A 1 91 ? 15.858 -15.879 -15.160 1.00 93.12 91 PRO A N 1
ATOM 727 C CA . PRO A 1 91 ? 16.693 -16.203 -16.316 1.00 93.12 91 PRO A CA 1
ATOM 728 C C . PRO A 1 91 ? 16.625 -15.144 -17.424 1.00 9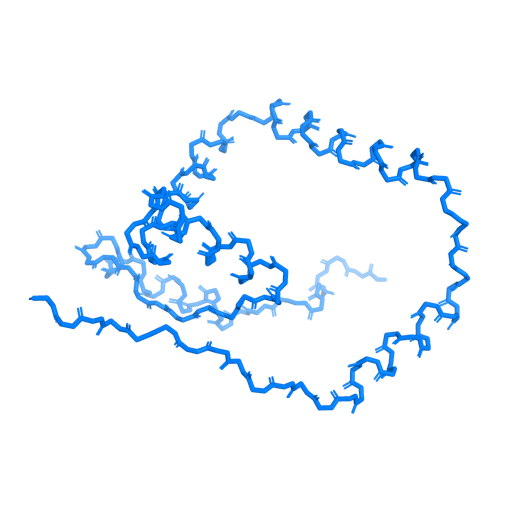3.12 91 PRO A C 1
ATOM 730 O O . PRO A 1 91 ? 17.309 -15.268 -18.443 1.00 93.12 91 PRO A O 1
ATOM 733 N N . ARG A 1 92 ? 15.754 -14.135 -17.289 1.00 92.81 92 ARG A N 1
ATOM 734 C CA . ARG A 1 92 ? 15.615 -13.073 -18.285 1.00 92.81 92 ARG A CA 1
ATOM 735 C C . ARG A 1 92 ? 16.880 -12.209 -18.317 1.00 92.81 92 ARG A C 1
ATOM 737 O O . ARG A 1 92 ? 17.433 -11.893 -17.266 1.00 92.81 92 ARG A O 1
ATOM 744 N N . PRO A 1 93 ? 17.333 -11.787 -19.510 1.00 89.69 93 PRO A N 1
ATOM 745 C CA . PRO A 1 93 ? 18.509 -10.939 -19.615 1.00 89.69 93 PRO A CA 1
ATOM 746 C C . PRO A 1 93 ? 18.271 -9.594 -18.922 1.00 89.69 93 PRO A C 1
ATOM 748 O O . PRO A 1 93 ? 17.165 -9.046 -18.948 1.00 89.69 93 PRO A O 1
ATOM 751 N N . GLY A 1 94 ? 19.337 -9.056 -18.330 1.00 87.69 94 GLY A N 1
ATOM 752 C CA . GLY A 1 94 ? 19.334 -7.694 -17.809 1.00 87.69 94 GLY A CA 1
ATOM 753 C C . GLY A 1 94 ? 19.060 -6.673 -18.915 1.00 87.69 94 GLY A C 1
ATOM 754 O O . GLY A 1 94 ? 19.378 -6.900 -20.083 1.00 87.69 94 GLY A O 1
ATOM 755 N N . ILE A 1 95 ? 18.477 -5.539 -18.533 1.00 91.19 95 ILE A N 1
ATOM 756 C CA . ILE A 1 95 ? 18.216 -4.414 -19.437 1.00 91.19 95 ILE A CA 1
ATOM 757 C C . ILE A 1 95 ? 19.342 -3.386 -19.238 1.00 91.19 95 ILE A C 1
ATOM 759 O O . ILE A 1 95 ? 19.609 -3.024 -18.087 1.00 91.19 95 ILE A O 1
ATOM 763 N N . PRO A 1 96 ? 20.013 -2.909 -20.304 1.00 95.25 96 PRO A N 1
ATOM 764 C CA . PRO A 1 96 ? 20.977 -1.817 -20.204 1.00 95.25 96 PRO A CA 1
ATOM 765 C C . PRO A 1 96 ? 20.365 -0.574 -19.549 1.00 95.25 96 PRO A C 1
ATOM 767 O O . PRO A 1 96 ? 19.192 -0.269 -19.764 1.00 95.25 96 PRO A O 1
ATOM 770 N N . HIS A 1 97 ? 21.168 0.169 -18.782 1.00 92.00 97 HIS A N 1
ATOM 771 C CA . HIS A 1 97 ? 20.701 1.347 -18.042 1.00 92.00 97 HIS A CA 1
ATOM 772 C C . HIS A 1 97 ? 19.950 2.347 -18.935 1.00 92.00 97 HIS A C 1
ATOM 774 O O . HIS A 1 97 ? 18.814 2.703 -18.632 1.00 92.00 97 HIS A O 1
ATOM 780 N N . ASP A 1 98 ? 20.541 2.725 -20.070 1.00 96.00 98 ASP A N 1
ATOM 781 C CA . ASP A 1 98 ? 19.954 3.710 -20.986 1.00 96.00 98 ASP A CA 1
ATOM 782 C C . ASP A 1 98 ? 18.620 3.235 -21.575 1.00 96.00 98 ASP A C 1
ATOM 784 O O . ASP A 1 98 ? 17.680 4.015 -21.726 1.00 96.00 98 ASP A O 1
ATOM 788 N N . GLU A 1 99 ? 18.504 1.936 -21.864 1.00 95.38 99 GLU A N 1
ATOM 789 C CA . GLU A 1 99 ? 17.263 1.342 -22.362 1.00 95.38 99 GLU A CA 1
ATOM 790 C C . GLU A 1 99 ? 16.173 1.344 -21.281 1.00 95.38 99 GLU A C 1
ATOM 792 O O . GLU A 1 99 ? 15.013 1.659 -21.567 1.00 95.38 99 GLU A O 1
ATOM 797 N N . ALA A 1 100 ? 16.537 1.041 -20.032 1.00 93.81 100 ALA A N 1
ATOM 798 C CA . ALA A 1 100 ? 15.620 1.097 -18.901 1.00 93.81 100 ALA A CA 1
ATOM 799 C C . ALA A 1 100 ? 15.116 2.529 -18.655 1.00 93.81 100 ALA A C 1
ATOM 801 O O . ALA A 1 100 ? 13.905 2.730 -18.541 1.00 93.81 100 ALA A O 1
ATOM 802 N N . CYS A 1 101 ? 16.011 3.522 -18.654 1.00 94.50 101 CYS A N 1
ATOM 803 C CA . CYS A 1 101 ? 15.663 4.937 -18.508 1.00 94.50 101 CYS A CA 1
ATOM 804 C C . CYS A 1 101 ? 14.742 5.409 -19.642 1.00 94.50 101 CYS A C 1
ATOM 806 O O . CYS A 1 101 ? 13.643 5.890 -19.379 1.00 94.50 101 CYS A O 1
ATOM 808 N N . ALA A 1 102 ? 15.098 5.140 -20.903 1.00 95.00 102 ALA A N 1
ATOM 809 C CA . ALA A 1 102 ? 14.272 5.509 -22.055 1.00 95.00 102 ALA A CA 1
ATOM 810 C C . ALA A 1 102 ? 12.897 4.813 -22.067 1.00 95.00 102 ALA A C 1
ATOM 812 O O . ALA A 1 102 ? 11.937 5.300 -22.673 1.00 95.00 102 ALA A O 1
ATOM 813 N N . ARG A 1 103 ? 12.779 3.631 -21.450 1.00 92.81 103 ARG A N 1
ATOM 814 C CA . ARG A 1 103 ? 11.489 2.962 -21.248 1.00 92.81 103 ARG A CA 1
ATOM 815 C C . ARG A 1 103 ? 10.666 3.654 -20.161 1.00 92.81 103 ARG A C 1
ATOM 817 O O . ARG A 1 103 ? 9.467 3.825 -20.362 1.00 92.81 103 ARG A O 1
ATOM 824 N N . ILE A 1 104 ? 11.284 4.043 -19.047 1.00 92.69 104 ILE A N 1
ATOM 825 C CA . ILE A 1 104 ? 10.620 4.786 -17.967 1.00 92.69 104 ILE A CA 1
ATOM 826 C C . ILE A 1 104 ? 10.106 6.130 -18.489 1.00 92.69 104 ILE A C 1
ATOM 828 O O . ILE A 1 104 ? 8.931 6.429 -18.299 1.00 92.69 104 ILE A O 1
ATOM 832 N N . ASP A 1 105 ? 10.925 6.880 -19.226 1.00 92.50 105 ASP A N 1
ATOM 833 C CA . ASP A 1 105 ? 10.535 8.182 -19.781 1.00 92.50 105 ASP A CA 1
ATOM 834 C C . ASP A 1 105 ? 9.308 8.074 -20.694 1.00 92.50 105 ASP A C 1
ATOM 836 O O . ASP A 1 105 ? 8.378 8.874 -20.595 1.00 92.50 105 ASP A O 1
ATOM 840 N N . ARG A 1 106 ? 9.254 7.036 -21.540 1.00 91.38 106 ARG A N 1
ATOM 841 C CA . ARG A 1 106 ? 8.080 6.756 -22.382 1.00 91.38 106 ARG A CA 1
ATOM 842 C C . ARG A 1 106 ? 6.831 6.460 -21.554 1.00 91.38 106 ARG A C 1
ATOM 844 O O . ARG A 1 106 ? 5.784 7.038 -21.820 1.00 91.38 106 ARG A O 1
ATOM 851 N N . LEU A 1 107 ? 6.952 5.614 -20.531 1.00 86.94 107 LEU A N 1
ATOM 852 C CA . LEU A 1 107 ? 5.835 5.278 -19.640 1.00 86.94 107 LEU A CA 1
ATOM 853 C C . LEU A 1 107 ? 5.327 6.491 -18.848 1.00 86.94 107 LEU A C 1
ATOM 855 O O . LEU A 1 107 ? 4.145 6.555 -18.528 1.00 86.94 107 LEU A O 1
ATOM 859 N N . LEU A 1 108 ? 6.210 7.431 -18.504 1.00 87.56 108 LEU A N 1
ATOM 860 C CA . LEU A 1 108 ? 5.847 8.661 -17.797 1.00 87.56 108 LEU A CA 1
ATOM 861 C C . LEU A 1 108 ? 5.226 9.717 -18.722 1.00 87.56 108 LEU A C 1
ATOM 863 O O . LEU A 1 108 ? 4.439 10.535 -18.249 1.00 87.56 108 LEU A O 1
ATOM 867 N N . ALA A 1 109 ? 5.565 9.704 -20.014 1.00 91.12 109 ALA A N 1
ATOM 868 C CA . ALA A 1 109 ? 4.996 10.607 -21.013 1.00 91.12 109 ALA A CA 1
ATOM 869 C C . ALA A 1 109 ? 3.576 10.207 -21.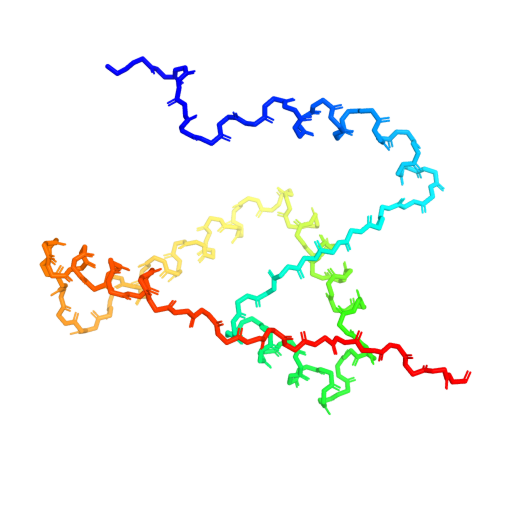453 1.00 91.12 109 ALA A C 1
ATOM 871 O O . ALA A 1 109 ? 2.799 11.062 -21.881 1.00 91.12 109 ALA A O 1
ATOM 872 N N . GLU A 1 110 ? 3.232 8.921 -21.367 1.00 87.31 110 GLU A N 1
ATOM 873 C CA . GLU A 1 110 ? 1.894 8.432 -21.693 1.00 87.31 110 GLU A CA 1
ATOM 874 C C . GLU A 1 110 ? 0.869 8.857 -20.622 1.00 87.31 110 GLU A C 1
ATOM 876 O O . GLU A 1 110 ? 1.107 8.685 -19.421 1.00 87.31 110 GLU A O 1
ATOM 881 N N . PRO A 1 111 ? -0.299 9.402 -21.019 1.00 84.81 111 PRO A N 1
ATOM 882 C CA . PRO A 1 111 ? -1.348 9.726 -20.066 1.00 84.81 111 PRO A CA 1
ATOM 883 C C . PRO A 1 111 ? -1.849 8.445 -19.398 1.00 84.81 111 PRO A C 1
ATOM 885 O O . PRO A 1 111 ? -2.144 7.447 -20.059 1.00 84.81 111 PRO A O 1
ATOM 888 N N . ARG A 1 112 ? -1.965 8.477 -18.069 1.00 82.75 112 ARG A N 1
ATOM 889 C CA . ARG A 1 112 ? -2.509 7.341 -17.324 1.00 82.75 112 ARG A CA 1
ATOM 890 C C . ARG A 1 112 ? -4.004 7.198 -17.622 1.00 82.75 112 ARG A C 1
ATOM 892 O O . ARG A 1 112 ? -4.698 8.214 -17.662 1.00 82.75 112 ARG A O 1
ATOM 899 N N . PRO A 1 113 ? -4.505 5.965 -17.798 1.00 87.38 113 PRO A N 1
ATOM 900 C CA . PRO A 1 113 ? -5.938 5.735 -17.886 1.00 87.38 113 PRO A CA 1
ATOM 901 C C . PRO A 1 113 ? -6.623 6.125 -16.574 1.00 87.38 113 PRO A C 1
ATOM 903 O O . PRO A 1 113 ? -6.004 6.106 -15.503 1.00 87.38 113 PRO A O 1
ATOM 906 N N . ASP A 1 114 ? -7.912 6.444 -16.665 1.00 91.19 114 ASP A N 1
ATOM 907 C CA . ASP A 1 114 ? -8.707 6.795 -15.494 1.00 91.19 114 ASP A CA 1
ATOM 908 C C . ASP A 1 114 ? -8.756 5.626 -14.494 1.00 91.19 114 ASP A C 1
ATOM 910 O O . ASP A 1 114 ? -9.017 4.481 -14.883 1.00 91.19 114 ASP A O 1
ATOM 914 N N . PRO A 1 115 ? -8.513 5.880 -13.196 1.00 91.81 115 PRO A N 1
ATOM 915 C CA . PRO A 1 115 ? -8.572 4.840 -12.184 1.00 91.81 115 PRO A CA 1
ATOM 916 C C . PRO A 1 115 ? -10.015 4.403 -11.921 1.00 91.81 115 PRO A C 1
ATOM 918 O O . PRO A 1 115 ? -10.922 5.231 -11.804 1.00 91.81 115 PRO A O 1
ATOM 921 N N . ALA A 1 116 ? -10.212 3.099 -11.726 1.00 93.31 116 ALA A N 1
ATOM 922 C CA . ALA A 1 116 ? -11.467 2.580 -11.199 1.00 93.31 116 ALA A CA 1
ATOM 923 C C . ALA A 1 116 ? -11.720 3.120 -9.780 1.00 93.31 116 ALA A C 1
ATOM 925 O O . ALA A 1 116 ? -10.793 3.264 -8.978 1.00 93.31 116 ALA A O 1
ATOM 926 N N . ARG A 1 117 ? -12.988 3.395 -9.459 1.00 93.44 117 ARG A N 1
ATOM 927 C CA . ARG A 1 117 ? -13.417 3.862 -8.136 1.00 93.44 117 ARG A CA 1
ATOM 928 C C . ARG A 1 117 ? -14.343 2.834 -7.509 1.00 93.44 117 ARG A C 1
ATOM 930 O O . ARG A 1 117 ? -15.298 2.395 -8.140 1.00 93.44 117 ARG A O 1
ATOM 937 N N . TRP A 1 118 ? -14.053 2.452 -6.269 1.00 92.00 118 TRP A N 1
ATOM 938 C CA . TRP A 1 118 ? -14.938 1.580 -5.507 1.00 92.00 118 TRP A CA 1
ATOM 939 C C . TRP A 1 118 ? -16.088 2.394 -4.913 1.00 92.00 118 TRP A C 1
ATOM 941 O O . TRP A 1 118 ? -15.859 3.306 -4.117 1.00 92.00 118 TRP A O 1
ATOM 951 N N . GLU A 1 119 ? -17.321 2.043 -5.264 1.00 91.50 119 GLU A N 1
ATOM 952 C CA . GLU A 1 119 ? -18.523 2.657 -4.707 1.00 91.50 119 GLU A CA 1
ATOM 953 C C . GLU A 1 119 ? -19.129 1.742 -3.642 1.00 91.50 119 GLU A C 1
ATOM 955 O O . GLU A 1 119 ? -19.358 0.551 -3.866 1.00 91.50 119 GLU A O 1
ATOM 960 N N . LYS A 1 120 ? -19.392 2.289 -2.450 1.00 84.38 120 LYS A N 1
ATOM 961 C CA . LYS A 1 120 ? -20.074 1.525 -1.404 1.00 84.38 120 LYS A CA 1
ATOM 962 C C . LYS A 1 120 ? -21.521 1.290 -1.815 1.00 84.38 120 LYS A C 1
ATOM 964 O O . LYS A 1 120 ? -22.295 2.233 -1.949 1.00 84.38 120 LYS A O 1
ATOM 969 N N . ILE A 1 121 ? -21.889 0.022 -1.938 1.00 86.00 121 ILE A N 1
ATOM 970 C CA . ILE A 1 121 ? -23.277 -0.381 -2.139 1.00 86.00 121 ILE A CA 1
ATOM 971 C C . ILE A 1 121 ? -24.010 -0.188 -0.808 1.00 86.00 121 ILE A C 1
ATOM 973 O O . ILE A 1 121 ? -23.628 -0.787 0.199 1.00 86.00 121 ILE A O 1
ATOM 977 N N . ALA A 1 122 ? -25.050 0.649 -0.796 1.00 70.06 122 ALA A N 1
ATOM 978 C CA . ALA A 1 122 ? -25.976 0.707 0.329 1.00 70.06 122 ALA A CA 1
ATOM 979 C C . ALA A 1 122 ? -26.672 -0.656 0.437 1.00 70.06 122 ALA A C 1
ATOM 981 O O . ALA A 1 122 ? -27.348 -1.080 -0.501 1.00 70.06 122 ALA A O 1
ATOM 982 N N . ARG A 1 123 ? -26.433 -1.361 1.543 1.00 61.25 123 ARG A N 1
ATOM 983 C CA . ARG A 1 123 ? -27.120 -2.610 1.879 1.00 61.25 123 ARG A CA 1
ATOM 984 C C . ARG A 1 123 ? -28.245 -2.326 2.857 1.00 61.25 123 ARG A C 1
ATOM 986 O O . ARG A 1 123 ? -28.025 -1.468 3.742 1.00 61.25 123 ARG A O 1
#

Secondary structure (DSSP, 8-state):
--TT--TT--HHHHHHHHHHHHHHHHH------PPPHHHHHHHHHHHHTTS-SSHHHHHHHHHHHHHHHTT-HHHHHHHHHHHHHHHHT--SPPPPHHHHHHHHHHHHHSPPPPPP-PPPP--

Foldseek 3Di:
DDPPCPVPPDVVVVVVCVVCVVVCVVPNDDDDDDDDPVRVVVQVVCCVVVVDVDSVRVVVVVVVVVVVCVVVVVVVVVVVVVVVVVVVPPPDDDDDPVRVVVVVVVVVPDDDPDDDDDDDDDD

Sequence (123 aa):
MTDDELPDDNPAERAQAKALREQARAGGLRFEAYLPGSMADWLLAQVERGRFADPSEAVFLIVQNFIEMEPHRDLQDELLRRILQARIDDPRPGIPHDEACARIDRLLAEPRPDPARWEKIAR

Radius of gyration: 19.57 Å; chains: 1; bounding box: 54×36×42 Å